Protein AF-A0A3C1JQ28-F1 (afdb_monomer_lite)

Radius of gyration: 25.12 Å; chains: 1; bounding box: 62×66×40 Å

Secondary structure (DSSP, 8-state):
----PPTT--HHHHHHSPPPHHHHHHHHHHHHHHHHHHHHHHHH-HHHHHHHHSPPPPPTTPPP-----S------------PPP--

Structure (mmCIF, N/CA/C/O backbone):
data_AF-A0A3C1JQ28-F1
#
_entry.id   AF-A0A3C1JQ28-F1
#
loop_
_atom_site.group_PDB
_atom_site.id
_atom_site.type_symbol
_atom_site.label_atom_id
_atom_site.label_alt_id
_atom_site.label_comp_id
_atom_site.label_asym_i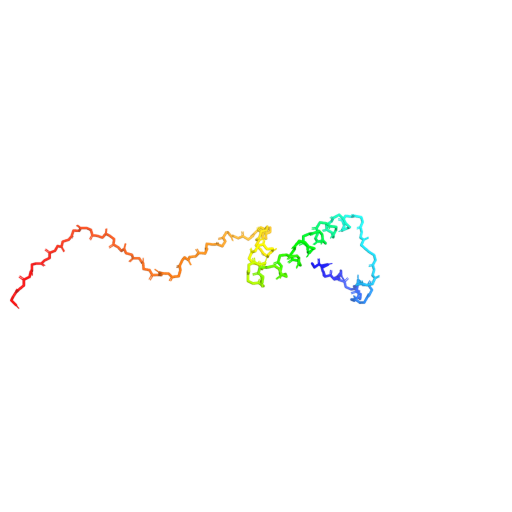d
_atom_site.label_entity_id
_atom_site.label_seq_id
_atom_site.pdbx_PDB_ins_code
_atom_site.Cartn_x
_atom_site.Cartn_y
_atom_site.Cartn_z
_atom_site.occupancy
_atom_site.B_iso_or_equiv
_atom_site.auth_seq_id
_atom_site.auth_comp_id
_atom_site.auth_asym_id
_atom_site.auth_atom_id
_atom_site.pdbx_PDB_model_num
ATOM 1 N N . GLY A 1 1 ? 0.676 2.312 -5.311 1.00 85.56 1 GLY A N 1
ATOM 2 C CA . GLY A 1 1 ? 0.527 1.806 -6.692 1.00 85.56 1 GLY A CA 1
ATOM 3 C C . GLY A 1 1 ? 1.904 1.539 -7.262 1.00 85.56 1 GLY A C 1
ATOM 4 O O . GLY A 1 1 ? 2.837 2.172 -6.795 1.00 85.56 1 GLY A O 1
ATOM 5 N N . ILE A 1 2 ? 2.029 0.626 -8.227 1.00 89.75 2 ILE A N 1
ATOM 6 C CA . ILE A 1 2 ? 3.324 0.161 -8.771 1.00 89.75 2 ILE A CA 1
ATOM 7 C C . ILE A 1 2 ? 3.672 0.773 -10.141 1.00 89.75 2 ILE A C 1
ATOM 9 O O . ILE A 1 2 ? 4.557 0.294 -10.834 1.00 89.75 2 ILE A O 1
ATOM 13 N N . GLY A 1 3 ? 2.955 1.822 -10.557 1.00 89.56 3 GL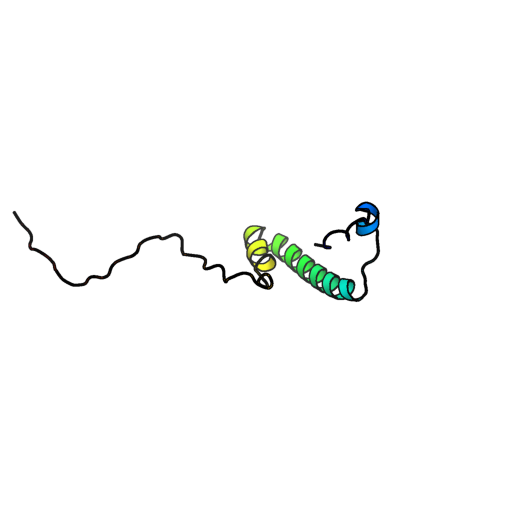Y A N 1
ATOM 14 C CA . GLY A 1 3 ? 3.125 2.441 -11.873 1.00 89.56 3 GLY A CA 1
ATOM 15 C C . GLY A 1 3 ? 2.394 1.702 -12.998 1.00 89.56 3 GLY A C 1
ATOM 16 O O . GLY A 1 3 ? 1.461 0.933 -12.759 1.00 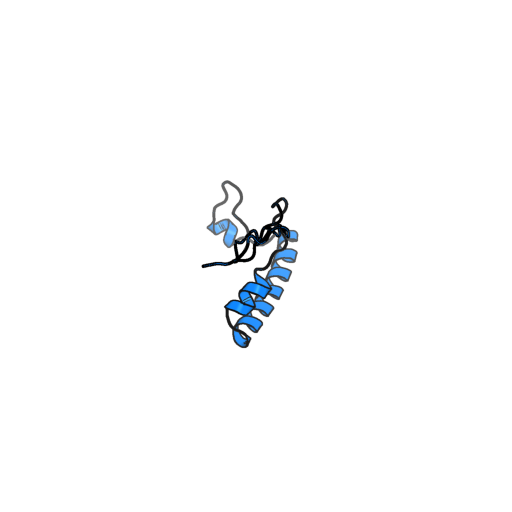89.56 3 GLY A O 1
ATOM 17 N N . ARG A 1 4 ? 2.786 2.002 -14.239 1.00 91.38 4 ARG A N 1
ATOM 18 C CA . ARG A 1 4 ? 2.270 1.384 -15.467 1.00 91.38 4 ARG A CA 1
ATOM 19 C C . ARG A 1 4 ? 3.430 0.674 -16.177 1.00 91.38 4 ARG A C 1
ATOM 21 O O . ARG A 1 4 ? 4.530 1.226 -16.150 1.00 91.38 4 ARG A O 1
ATOM 28 N N . PRO A 1 5 ? 3.185 -0.467 -16.849 1.00 93.50 5 PRO A N 1
ATOM 29 C CA . PRO A 1 5 ? 4.202 -1.103 -17.672 1.00 93.50 5 PRO A CA 1
ATOM 30 C C . PRO A 1 5 ? 4.811 -0.124 -18.689 1.00 93.50 5 PRO A C 1
ATOM 32 O O . PRO A 1 5 ? 4.071 0.681 -19.274 1.00 93.50 5 PRO A O 1
ATOM 35 N N . PRO A 1 6 ? 6.131 -0.189 -18.929 1.00 91.62 6 PRO A N 1
ATOM 36 C CA . PRO A 1 6 ? 6.765 0.482 -20.056 1.00 91.62 6 PRO A CA 1
ATOM 37 C C . PRO A 1 6 ? 6.084 0.124 -21.381 1.00 91.62 6 PRO A C 1
ATOM 39 O O . PRO A 1 6 ? 5.556 -0.975 -21.550 1.00 91.62 6 PRO A O 1
ATOM 42 N N . SER A 1 7 ? 6.106 1.047 -22.343 1.00 93.62 7 SER A N 1
ATOM 43 C CA . SER A 1 7 ? 5.505 0.828 -23.662 1.00 93.62 7 SER A CA 1
ATOM 44 C C . SER A 1 7 ? 6.012 -0.468 -24.302 1.00 93.62 7 SER A C 1
ATOM 46 O O . SER A 1 7 ? 7.213 -0.632 -24.496 1.00 93.62 7 SER A O 1
ATOM 48 N N . GLY A 1 8 ? 5.090 -1.365 -24.656 1.00 92.06 8 GLY A N 1
ATOM 49 C CA . GLY A 1 8 ? 5.406 -2.648 -25.291 1.00 92.06 8 GLY A CA 1
ATOM 50 C C . GLY A 1 8 ? 5.762 -3.787 -24.330 1.00 92.06 8 GLY A C 1
ATOM 51 O O . GLY A 1 8 ? 5.948 -4.903 -24.803 1.00 92.06 8 GLY A O 1
ATOM 52 N N . MET A 1 9 ? 5.822 -3.542 -23.017 1.00 93.00 9 MET A N 1
ATOM 53 C CA . MET A 1 9 ? 5.950 -4.599 -22.010 1.00 93.00 9 MET A CA 1
ATOM 54 C C . MET A 1 9 ? 4.578 -5.199 -21.689 1.00 93.00 9 MET A C 1
ATOM 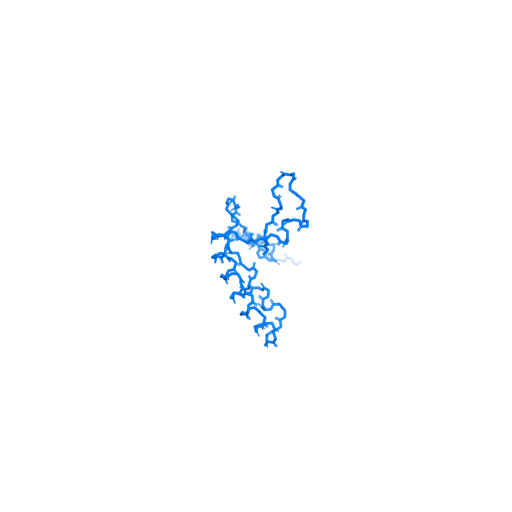56 O O . MET A 1 9 ? 3.595 -4.468 -21.526 1.00 93.00 9 MET A O 1
ATOM 60 N N . ASP A 1 10 ? 4.518 -6.524 -21.578 1.00 96.38 10 ASP A N 1
ATOM 61 C CA . ASP A 1 10 ? 3.310 -7.216 -21.147 1.00 96.38 10 ASP A CA 1
ATOM 62 C C . ASP A 1 10 ? 2.988 -6.917 -19.670 1.00 96.38 10 ASP A C 1
ATOM 64 O O . ASP A 1 10 ? 3.868 -6.767 -18.819 1.00 96.38 10 ASP A O 1
ATOM 68 N N . ALA A 1 11 ? 1.697 -6.810 -19.353 1.00 94.56 11 ALA A N 1
ATOM 69 C CA . ALA A 1 11 ? 1.260 -6.452 -18.008 1.00 94.56 11 ALA A CA 1
ATOM 70 C C . ALA A 1 11 ? 1.521 -7.567 -16.983 1.00 94.56 11 ALA A C 1
ATOM 72 O O . ALA A 1 11 ? 1.790 -7.261 -15.821 1.00 94.56 11 ALA A O 1
ATOM 73 N N . ILE A 1 12 ? 1.450 -8.838 -17.391 1.00 96.31 12 ILE A N 1
ATOM 74 C CA . ILE A 1 12 ? 1.737 -9.981 -16.519 1.00 96.31 12 ILE A CA 1
ATOM 75 C C . ILE A 1 12 ? 3.223 -9.965 -16.168 1.00 96.31 12 ILE A C 1
ATOM 77 O O . ILE A 1 12 ? 3.568 -10.044 -14.991 1.00 96.31 12 ILE A O 1
ATOM 81 N N . GLU A 1 13 ? 4.091 -9.783 -17.165 1.00 95.50 13 GLU A N 1
ATOM 82 C CA . GLU A 1 13 ? 5.538 -9.678 -16.948 1.00 95.50 13 GLU A CA 1
ATOM 83 C C . GLU A 1 13 ? 5.898 -8.514 -16.019 1.00 95.50 13 GLU A C 1
ATOM 85 O O . GLU A 1 13 ? 6.696 -8.686 -15.100 1.00 95.50 13 GLU A O 1
ATOM 90 N N . PHE A 1 14 ? 5.266 -7.349 -16.197 1.00 94.62 14 PHE A N 1
ATOM 91 C CA . PHE A 1 14 ? 5.504 -6.188 -15.337 1.00 94.62 14 PHE A CA 1
ATOM 92 C C . PHE A 1 14 ? 5.093 -6.431 -13.878 1.00 94.62 14 PHE A C 1
ATOM 94 O O . PHE A 1 14 ? 5.817 -6.048 -12.963 1.00 94.62 14 PHE A O 1
ATOM 101 N N . VAL A 1 15 ? 3.939 -7.065 -13.645 1.00 95.50 15 VAL A N 1
ATOM 102 C CA . VAL A 1 15 ? 3.419 -7.306 -12.286 1.00 95.50 15 VAL A CA 1
ATOM 103 C C . VAL A 1 15 ? 4.172 -8.430 -11.570 1.00 95.50 15 VAL A C 1
ATOM 105 O O . VAL A 1 15 ? 4.323 -8.375 -10.352 1.00 95.50 15 VAL A O 1
ATOM 108 N N . LEU A 1 16 ? 4.626 -9.451 -12.302 1.00 96.56 16 LEU A N 1
ATOM 109 C CA . LEU A 1 16 ? 5.381 -10.575 -11.737 1.00 96.56 16 LEU A CA 1
ATOM 110 C C . LEU A 1 16 ? 6.893 -10.309 -11.662 1.00 96.56 16 LEU A C 1
ATOM 112 O O . LEU A 1 16 ? 7.621 -11.079 -11.034 1.00 96.56 16 LEU A O 1
ATOM 116 N N . GLY A 1 17 ? 7.365 -9.241 -12.304 1.00 93.50 17 GLY A N 1
ATOM 117 C CA . GLY A 1 17 ? 8.748 -8.793 -12.253 1.00 93.50 17 GLY A CA 1
ATOM 118 C C . GLY A 1 17 ? 9.163 -8.292 -10.868 1.00 93.50 17 GLY A C 1
ATOM 119 O O . GLY A 1 17 ? 8.346 -7.960 -10.011 1.00 93.50 17 GLY A O 1
ATOM 120 N N . SER A 1 18 ? 10.473 -8.236 -10.636 1.00 94.62 18 SER A N 1
ATOM 121 C CA . SER A 1 18 ? 11.027 -7.658 -9.408 1.00 94.62 18 SER A CA 1
ATOM 122 C C . SER A 1 18 ? 11.139 -6.138 -9.503 1.00 94.62 18 SER A C 1
ATOM 124 O O . SER A 1 18 ? 11.402 -5.589 -10.572 1.00 94.62 18 SER A O 1
ATOM 126 N N . PHE A 1 19 ? 11.006 -5.465 -8.361 1.00 92.38 19 PHE A N 1
ATOM 127 C CA . PHE A 1 19 ? 11.284 -4.035 -8.252 1.00 92.38 19 PHE A CA 1
ATOM 128 C C . PHE A 1 19 ? 12.770 -3.731 -8.461 1.00 92.38 19 PHE A C 1
ATOM 130 O O . PHE A 1 19 ? 13.643 -4.506 -8.058 1.00 92.38 19 PHE A O 1
ATOM 137 N N . THR A 1 20 ? 13.056 -2.571 -9.048 1.00 91.12 20 THR A N 1
ATOM 138 C CA . THR A 1 20 ? 14.416 -2.028 -9.085 1.00 91.12 20 THR A CA 1
ATOM 139 C C . THR A 1 20 ? 14.847 -1.558 -7.684 1.00 91.12 20 THR A C 1
ATOM 141 O O . THR A 1 20 ? 13.990 -1.326 -6.829 1.00 91.12 20 THR A O 1
ATOM 144 N N . PRO A 1 21 ? 16.153 -1.383 -7.405 1.00 91.25 21 PRO A N 1
ATOM 145 C CA . PRO A 1 21 ? 16.612 -0.848 -6.117 1.00 91.25 21 PRO A CA 1
ATOM 146 C C . PRO A 1 21 ? 16.004 0.518 -5.754 1.00 91.25 21 PRO A C 1
ATOM 148 O O . PRO A 1 21 ? 15.670 0.756 -4.590 1.00 91.25 21 PRO A O 1
ATOM 151 N N . ASP A 1 22 ? 15.807 1.384 -6.749 1.00 88.31 22 ASP A N 1
ATOM 152 C CA . ASP A 1 22 ? 15.183 2.696 -6.561 1.00 88.31 22 ASP A CA 1
ATOM 153 C C . ASP A 1 22 ? 13.697 2.551 -6.195 1.00 88.31 22 ASP A C 1
ATOM 155 O O . ASP A 1 22 ? 13.218 3.184 -5.249 1.00 88.31 22 ASP A O 1
ATOM 159 N N . ASP A 1 23 ? 12.978 1.648 -6.873 1.00 91.81 23 ASP A N 1
ATOM 160 C CA . ASP A 1 23 ? 11.577 1.351 -6.560 1.00 91.81 23 ASP A CA 1
ATOM 161 C C . ASP A 1 23 ? 11.418 0.710 -5.180 1.00 91.81 23 ASP A C 1
ATOM 163 O O . ASP A 1 23 ? 10.471 1.031 -4.467 1.00 91.81 23 ASP A O 1
ATOM 167 N N . LEU A 1 24 ? 12.339 -0.166 -4.762 1.00 92.69 24 LEU A N 1
ATOM 168 C CA . LEU A 1 24 ? 12.272 -0.841 -3.461 1.00 92.69 24 LEU A CA 1
ATOM 169 C C . LEU A 1 24 ? 12.225 0.152 -2.296 1.00 92.69 24 LEU A C 1
ATOM 171 O O . LEU A 1 24 ? 11.461 -0.049 -1.351 1.00 92.69 24 LEU A O 1
ATOM 175 N N . SER A 1 25 ? 12.986 1.244 -2.378 1.00 89.94 25 SER A N 1
ATOM 176 C CA . SER A 1 25 ? 12.977 2.288 -1.346 1.00 89.94 25 SER A CA 1
ATOM 177 C C . SER A 1 25 ? 11.615 2.992 -1.266 1.00 89.94 25 SER A C 1
ATOM 179 O O . SER A 1 25 ? 11.083 3.211 -0.176 1.00 89.94 25 SER A O 1
ATOM 181 N N . LEU A 1 26 ? 11.006 3.290 -2.420 1.00 90.94 26 LEU A N 1
ATOM 182 C CA . LEU A 1 26 ? 9.666 3.883 -2.501 1.00 90.94 26 LEU A CA 1
ATOM 183 C C . LEU A 1 26 ? 8.577 2.912 -2.026 1.00 90.94 26 LEU A C 1
ATOM 185 O O . LEU A 1 26 ? 7.655 3.312 -1.312 1.00 90.94 26 LEU A O 1
ATOM 189 N N . VAL A 1 27 ? 8.686 1.638 -2.407 1.00 93.62 27 VAL A N 1
ATOM 190 C CA . VAL A 1 27 ? 7.752 0.576 -2.022 1.00 93.62 27 VAL A CA 1
ATOM 191 C C . VAL A 1 27 ? 7.807 0.341 -0.520 1.00 93.62 27 VAL A C 1
ATOM 193 O O . VAL A 1 27 ? 6.747 0.271 0.090 1.00 93.62 27 VAL A O 1
ATOM 196 N N . SER A 1 28 ? 8.994 0.303 0.092 1.00 93.50 28 SER A N 1
ATOM 197 C CA . SER A 1 28 ? 9.132 0.146 1.546 1.00 93.50 28 SER A CA 1
ATOM 198 C C . SER A 1 28 ? 8.363 1.234 2.296 1.00 93.50 28 SER A C 1
ATOM 200 O O . SER A 1 28 ? 7.475 0.927 3.085 1.00 93.50 28 SER A O 1
ATOM 202 N N . GLY A 1 29 ? 8.601 2.510 1.970 1.00 92.19 29 GLY A N 1
ATOM 203 C CA . GLY A 1 29 ? 7.879 3.612 2.614 1.00 92.19 29 GLY A CA 1
ATOM 204 C C . GLY A 1 29 ? 6.379 3.647 2.285 1.00 92.19 29 GLY A C 1
ATOM 205 O O . GLY A 1 29 ? 5.577 4.171 3.059 1.00 92.19 29 GLY A O 1
ATOM 206 N N . ALA A 1 30 ? 5.959 3.107 1.138 1.00 92.94 30 ALA A N 1
ATOM 207 C CA . ALA A 1 30 ? 4.542 2.942 0.821 1.00 92.94 30 ALA A CA 1
ATOM 208 C C . ALA A 1 30 ? 3.892 1.814 1.640 1.00 92.94 30 ALA A C 1
ATOM 210 O O . ALA A 1 30 ? 2.746 1.968 2.060 1.00 92.94 30 ALA A O 1
ATOM 211 N N . VAL A 1 31 ? 4.609 0.711 1.875 1.00 95.62 31 VAL A N 1
ATOM 212 C CA . VAL A 1 31 ? 4.159 -0.415 2.705 1.00 95.62 31 VAL A CA 1
ATOM 213 C C . VAL A 1 31 ? 4.020 0.012 4.162 1.00 95.62 31 VAL A C 1
ATOM 215 O O . VAL A 1 31 ? 2.981 -0.265 4.756 1.00 95.62 31 VAL A O 1
ATOM 218 N N . ASP A 1 32 ? 4.987 0.754 4.705 1.00 95.69 32 ASP A N 1
ATOM 219 C CA . ASP A 1 32 ? 4.919 1.262 6.081 1.00 95.69 32 ASP A CA 1
ATOM 220 C C . ASP A 1 32 ? 3.680 2.148 6.283 1.00 95.69 32 ASP A C 1
ATOM 222 O O . ASP A 1 32 ? 2.853 1.896 7.161 1.00 95.69 32 ASP A O 1
ATOM 226 N N . ARG A 1 33 ? 3.455 3.114 5.381 1.00 94.56 33 ARG A N 1
ATOM 227 C CA . ARG A 1 33 ? 2.247 3.957 5.416 1.00 94.56 33 ARG A CA 1
ATOM 228 C C . ARG A 1 33 ? 0.958 3.156 5.249 1.00 94.56 33 ARG A C 1
ATOM 230 O O . ARG A 1 33 ? -0.058 3.499 5.846 1.00 94.56 33 ARG A O 1
ATOM 237 N N . ALA A 1 34 ? 0.973 2.099 4.438 1.00 95.75 34 ALA A N 1
ATOM 238 C CA . ALA A 1 34 ? -0.186 1.230 4.276 1.00 95.75 34 ALA A CA 1
ATOM 239 C C . ALA A 1 34 ? -0.489 0.432 5.556 1.00 95.75 34 ALA A C 1
ATOM 241 O O . ALA A 1 34 ? -1.662 0.237 5.878 1.00 95.75 34 ALA A O 1
ATOM 242 N N . ALA A 1 35 ? 0.535 0.006 6.301 1.00 97.56 35 ALA A N 1
ATOM 243 C CA . ALA A 1 35 ? 0.369 -0.666 7.588 1.00 97.56 35 ALA A CA 1
ATOM 244 C C . ALA A 1 35 ? -0.242 0.273 8.646 1.00 97.56 35 ALA A C 1
ATOM 246 O O . ALA A 1 35 ? -1.183 -0.113 9.350 1.00 97.56 35 ALA A O 1
ATOM 247 N N . ASP A 1 36 ? 0.216 1.526 8.694 1.00 96.69 36 ASP A N 1
ATOM 248 C CA . ASP A 1 36 ? -0.377 2.564 9.545 1.00 96.69 36 ASP A CA 1
ATOM 249 C C . ASP A 1 36 ? -1.833 2.841 9.149 1.00 96.69 36 ASP A C 1
ATOM 251 O O . ASP A 1 36 ? -2.729 2.833 9.994 1.00 96.69 36 ASP A O 1
ATOM 255 N N . ALA A 1 37 ? -2.105 2.992 7.849 1.00 96.44 37 ALA A N 1
ATOM 256 C CA . ALA A 1 37 ? -3.456 3.194 7.334 1.00 96.44 37 ALA A CA 1
ATOM 257 C C . ALA A 1 37 ? -4.395 2.031 7.681 1.00 96.44 37 ALA A C 1
ATOM 259 O O . ALA A 1 37 ? -5.543 2.263 8.059 1.00 96.44 37 ALA A O 1
ATOM 260 N N . ALA A 1 38 ? -3.923 0.785 7.594 1.00 97.94 38 ALA A N 1
ATOM 261 C CA . ALA A 1 38 ? -4.702 -0.385 7.984 1.00 97.94 38 ALA A CA 1
ATOM 262 C C . ALA A 1 38 ? -5.031 -0.372 9.486 1.00 97.94 38 ALA A C 1
ATOM 264 O O . ALA A 1 38 ? -6.166 -0.660 9.873 1.00 97.94 38 ALA A O 1
ATOM 265 N N . THR A 1 39 ? -4.072 0.023 10.327 1.00 98.19 39 THR A N 1
ATOM 266 C CA . THR A 1 39 ? -4.270 0.159 11.777 1.00 98.19 39 THR A CA 1
ATOM 267 C C . THR A 1 39 ? -5.293 1.246 12.103 1.00 98.19 39 THR A C 1
ATOM 269 O O . THR A 1 39 ? -6.230 1.009 12.871 1.00 98.19 39 THR A O 1
ATOM 272 N N . ASP A 1 40 ? -5.157 2.416 11.483 1.00 97.69 40 ASP A N 1
ATOM 273 C CA . ASP A 1 40 ? -6.086 3.533 11.637 1.00 97.69 40 ASP A CA 1
ATOM 274 C C . ASP A 1 40 ? -7.485 3.169 11.148 1.00 97.69 40 ASP A C 1
ATOM 276 O O . ASP A 1 40 ? -8.476 3.531 11.773 1.00 97.69 40 ASP A O 1
ATOM 280 N N . TRP A 1 41 ? -7.587 2.425 10.048 1.00 97.50 41 TRP A N 1
ATOM 281 C CA . TRP A 1 41 ? -8.873 2.015 9.492 1.00 97.50 41 TRP A CA 1
ATOM 282 C C . TRP A 1 41 ? -9.669 1.144 10.456 1.00 97.50 41 TRP A C 1
ATOM 284 O O . TRP A 1 41 ? -10.859 1.388 10.660 1.00 97.50 41 TRP A O 1
ATOM 294 N N . VAL A 1 42 ? -9.004 0.177 11.092 1.00 98.19 42 VAL A N 1
ATOM 295 C CA . VAL A 1 42 ? -9.626 -0.695 12.095 1.00 98.19 42 VAL A CA 1
ATOM 296 C C . VAL A 1 42 ? -10.072 0.098 13.332 1.00 98.19 42 VAL A C 1
ATOM 298 O O . VAL A 1 42 ? -11.081 -0.249 13.941 1.00 98.19 42 VAL A O 1
ATOM 301 N N . ARG A 1 43 ? -9.351 1.165 13.705 1.00 98.19 43 ARG A N 1
ATOM 302 C CA . ARG A 1 43 ? -9.614 1.954 14.924 1.00 98.19 43 ARG A CA 1
ATOM 303 C C . ARG A 1 43 ? -10.613 3.095 14.732 1.00 98.19 43 ARG A C 1
ATOM 305 O O . ARG A 1 43 ? -11.431 3.343 15.611 1.00 98.19 43 ARG A O 1
ATOM 312 N N . GLU A 1 44 ? -10.523 3.808 13.615 1.00 97.19 44 GLU A N 1
ATOM 313 C CA . GLU A 1 44 ? -11.177 5.107 13.387 1.00 97.19 44 GLU A CA 1
ATOM 314 C C . GLU A 1 44 ? -12.174 5.079 12.213 1.00 97.19 44 GLU A C 1
ATOM 316 O O . GLU A 1 44 ? -12.991 5.991 12.056 1.00 97.19 44 GLU A O 1
ATOM 321 N N . GLY A 1 45 ? -12.149 4.021 11.397 1.00 95.31 45 GLY A N 1
ATOM 322 C CA . GLY A 1 45 ? -13.030 3.849 10.247 1.00 95.31 45 GLY A CA 1
ATOM 323 C C . GLY A 1 45 ? -12.589 4.604 8.986 1.00 95.31 45 GLY A C 1
ATOM 324 O O . GLY A 1 45 ? -11.738 5.492 8.987 1.00 95.31 45 GLY A O 1
ATOM 325 N N . VAL A 1 46 ? -13.210 4.241 7.858 1.00 93.94 46 VAL A N 1
ATOM 326 C CA . VAL A 1 46 ? -12.719 4.553 6.499 1.00 93.94 46 VAL A CA 1
ATOM 327 C C . VAL A 1 46 ? -12.550 6.045 6.198 1.00 93.94 46 VAL A C 1
ATOM 329 O O . VAL A 1 46 ? -11.567 6.439 5.576 1.00 93.94 46 VAL A O 1
ATOM 332 N N . ARG A 1 47 ? -13.474 6.897 6.655 1.00 92.75 47 ARG A N 1
ATOM 333 C CA . ARG A 1 47 ? -13.467 8.331 6.325 1.00 92.75 47 ARG A CA 1
ATOM 334 C C . ARG A 1 47 ? -12.256 9.051 6.917 1.00 92.75 47 ARG A C 1
ATOM 336 O O . ARG A 1 47 ? -11.657 9.885 6.244 1.00 92.75 47 ARG A O 1
ATOM 343 N N . VAL A 1 48 ? -11.915 8.749 8.171 1.00 93.25 48 VAL A N 1
ATOM 344 C CA . VAL A 1 48 ? -10.792 9.400 8.861 1.00 93.25 48 VAL A CA 1
ATOM 345 C C . VAL A 1 48 ? -9.472 8.931 8.258 1.00 93.25 48 VAL A C 1
ATOM 347 O O . VAL A 1 48 ? -8.646 9.762 7.882 1.00 93.25 48 VAL A O 1
ATOM 350 N N . THR A 1 49 ? -9.327 7.621 8.054 1.00 95.81 49 THR A N 1
ATOM 351 C CA . THR A 1 49 ? -8.144 7.028 7.422 1.00 95.81 49 THR A CA 1
ATOM 352 C C . THR A 1 49 ? -7.902 7.580 6.022 1.00 95.81 49 THR A C 1
ATOM 354 O O . THR A 1 49 ? -6.786 7.991 5.720 1.00 95.81 49 THR A O 1
ATOM 357 N N . MET A 1 50 ? -8.932 7.652 5.171 1.00 92.69 50 MET A N 1
ATOM 358 C CA . MET A 1 50 ? -8.784 8.195 3.817 1.00 92.69 50 MET A CA 1
ATOM 359 C C . MET A 1 50 ? -8.284 9.638 3.834 1.00 92.69 50 MET A C 1
ATOM 361 O O . MET A 1 50 ? -7.354 9.962 3.103 1.00 92.69 50 MET A O 1
ATOM 365 N N . ASN A 1 51 ? -8.861 10.500 4.674 1.00 92.31 51 ASN A N 1
ATOM 366 C CA . ASN A 1 51 ? -8.432 11.897 4.756 1.00 92.31 51 ASN A CA 1
ATOM 367 C C . ASN A 1 51 ? -6.981 12.032 5.243 1.00 92.31 51 ASN A C 1
ATOM 369 O O . 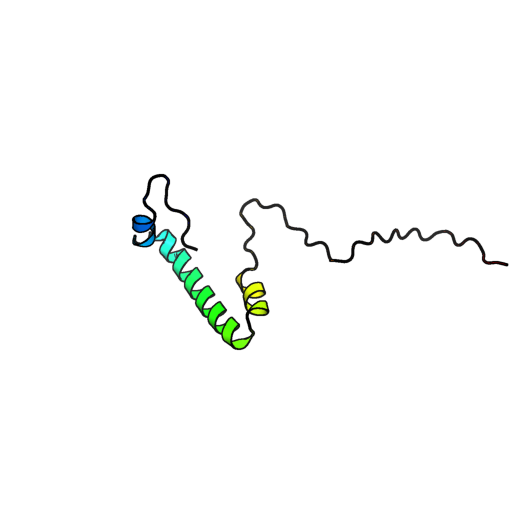ASN A 1 51 ? -6.271 12.923 4.786 1.00 92.31 51 ASN A O 1
ATOM 373 N N . ARG A 1 52 ? -6.541 11.148 6.149 1.00 91.69 52 ARG A N 1
ATOM 374 C CA . ARG A 1 52 ? -5.175 11.142 6.690 1.00 91.69 52 ARG A CA 1
ATOM 375 C C . ARG A 1 52 ? -4.146 10.629 5.678 1.00 91.69 52 ARG A C 1
ATOM 377 O O . ARG A 1 52 ? -3.078 11.215 5.566 1.00 91.69 52 ARG A O 1
ATOM 384 N N . HIS A 1 53 ? -4.465 9.564 4.942 1.00 91.69 53 HIS A N 1
ATOM 385 C CA . HIS A 1 53 ? -3.484 8.830 4.129 1.00 91.69 53 HIS A CA 1
ATOM 386 C C . HIS A 1 53 ? -3.551 9.125 2.623 1.00 91.69 53 HIS A C 1
ATOM 388 O O . HIS A 1 53 ? -2.557 8.929 1.926 1.00 91.69 53 HIS A O 1
ATOM 394 N N . ASN A 1 54 ? -4.678 9.637 2.112 1.00 87.94 54 ASN A N 1
ATOM 395 C CA . ASN A 1 54 ? -4.831 10.005 0.695 1.00 87.94 54 ASN A CA 1
ATOM 396 C C . ASN A 1 54 ? -4.557 11.502 0.418 1.00 87.94 54 ASN A C 1
ATOM 398 O O . ASN A 1 54 ? -4.591 11.919 -0.741 1.00 87.94 54 ASN A O 1
ATOM 402 N N . GLY A 1 55 ? -4.318 12.317 1.455 1.00 76.31 55 GLY A N 1
ATOM 403 C CA . GLY A 1 55 ? -4.002 13.749 1.351 1.00 76.31 55 GLY A CA 1
ATOM 404 C C . GLY A 1 55 ? -2.577 14.016 0.840 1.00 76.31 55 GLY A C 1
ATOM 405 O O . GLY A 1 55 ? -1.637 13.318 1.201 1.00 76.31 55 GLY A O 1
ATOM 406 N N . SER A 1 56 ? -2.438 15.011 -0.039 1.00 55.28 56 SER A N 1
ATOM 407 C CA . SER A 1 56 ? -1.394 15.127 -1.067 1.00 55.28 56 SER A CA 1
ATOM 408 C C . SER A 1 56 ? 0.028 15.486 -0.599 1.00 55.28 56 SER A C 1
ATOM 410 O O . SER A 1 56 ? 0.246 16.538 -0.004 1.00 55.28 56 SER A O 1
ATOM 412 N N . GLU A 1 57 ? 1.025 14.743 -1.092 1.00 50.59 57 GLU A N 1
ATOM 413 C CA . GLU A 1 57 ? 2.118 15.418 -1.805 1.00 50.59 57 GLU A CA 1
ATOM 414 C C . GLU A 1 57 ? 1.501 15.984 -3.099 1.00 50.59 57 GLU A C 1
ATOM 416 O O . GLU A 1 57 ? 0.815 15.234 -3.807 1.00 50.59 57 GLU A O 1
ATOM 421 N N . PRO A 1 58 ? 1.625 17.292 -3.394 1.00 48.47 58 PRO A N 1
ATOM 422 C CA . PRO A 1 58 ? 1.014 17.855 -4.587 1.00 48.47 58 PRO A CA 1
ATOM 423 C C . PRO A 1 58 ? 1.552 17.143 -5.837 1.00 48.47 58 PRO A C 1
ATOM 425 O O . PRO A 1 58 ? 2.751 16.856 -5.905 1.00 48.47 58 PRO A O 1
ATOM 428 N N . PRO A 1 59 ? 0.715 16.893 -6.862 1.00 51.31 59 PRO A N 1
ATOM 429 C CA . PRO A 1 59 ? 1.222 16.444 -8.150 1.00 51.31 59 PRO A CA 1
ATOM 430 C C . PRO A 1 59 ? 2.272 17.446 -8.638 1.00 51.31 59 PRO A C 1
ATOM 432 O O . PRO A 1 59 ? 2.030 18.656 -8.611 1.00 51.31 59 PRO A O 1
ATOM 435 N N . ARG A 1 60 ? 3.437 16.963 -9.084 1.00 52.44 60 ARG A N 1
ATOM 436 C CA . ARG A 1 60 ? 4.506 17.825 -9.605 1.00 52.44 60 ARG A CA 1
ATOM 437 C C . ARG A 1 60 ? 3.948 18.642 -10.785 1.00 52.44 60 ARG A C 1
ATOM 439 O O . ARG A 1 60 ? 3.724 18.093 -11.858 1.00 52.44 60 ARG A O 1
ATOM 446 N N . GLY A 1 61 ? 3.679 19.932 -10.560 1.00 48.84 61 GLY A N 1
ATOM 447 C CA . GLY A 1 61 ? 3.120 20.860 -11.553 1.00 48.84 61 GLY A CA 1
ATOM 448 C C . GLY A 1 61 ? 1.603 21.106 -11.508 1.00 48.84 61 GLY A C 1
ATOM 449 O O . GLY A 1 61 ? 1.098 21.802 -12.386 1.00 48.84 61 GLY A O 1
ATOM 450 N N . ALA A 1 62 ? 0.858 20.590 -10.525 1.00 47.84 62 ALA A N 1
ATOM 451 C CA . ALA A 1 62 ? -0.551 20.966 -10.379 1.00 47.84 62 ALA A CA 1
ATOM 452 C C . ALA A 1 62 ? -0.683 22.385 -9.785 1.00 47.84 62 ALA A C 1
ATOM 454 O O . ALA A 1 62 ? -0.030 22.676 -8.777 1.00 47.84 62 ALA A O 1
ATOM 455 N N . PRO A 1 63 ? -1.523 23.272 -10.356 1.00 46.31 63 PRO A N 1
ATOM 456 C CA . PRO A 1 63 ? -1.853 24.530 -9.698 1.00 46.31 63 PRO A CA 1
ATOM 457 C C . PRO A 1 63 ? -2.538 24.236 -8.353 1.00 46.31 63 PRO A C 1
ATOM 459 O O . PRO A 1 63 ? -3.252 23.234 -8.240 1.00 46.31 63 PRO A O 1
ATOM 462 N N . PRO A 1 64 ? -2.326 25.077 -7.324 1.00 49.28 64 PRO A N 1
ATOM 463 C CA . PRO A 1 64 ? -2.892 24.842 -6.004 1.00 49.28 64 PRO A CA 1
ATOM 464 C C . PRO A 1 64 ? -4.415 24.757 -6.112 1.00 49.28 64 PRO A C 1
ATOM 4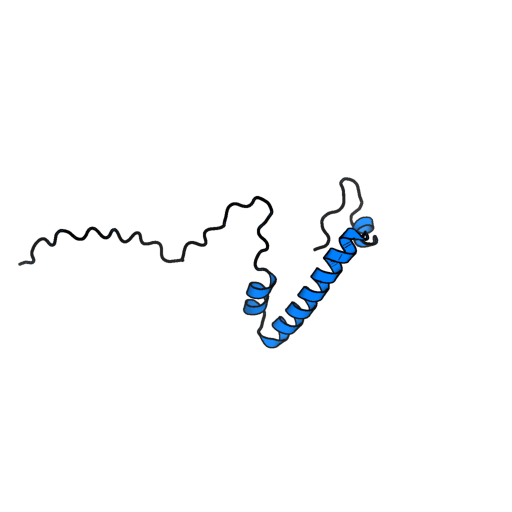66 O O . PRO A 1 64 ? -5.073 25.709 -6.532 1.00 49.28 64 PRO A O 1
ATOM 469 N N . VAL A 1 65 ? -4.977 23.604 -5.743 1.00 55.00 65 VAL A N 1
ATOM 470 C CA . VAL A 1 65 ? -6.426 23.432 -5.632 1.00 55.00 65 VAL A CA 1
ATOM 471 C C . VAL A 1 65 ? -6.925 24.323 -4.499 1.00 55.00 65 VAL A C 1
ATOM 473 O O . VAL A 1 65 ? -6.801 23.998 -3.321 1.00 55.00 65 VAL A O 1
ATOM 476 N N . THR A 1 66 ? -7.467 25.490 -4.847 1.00 52.56 66 THR A N 1
ATOM 477 C CA . THR A 1 66 ? -8.237 26.304 -3.908 1.00 52.56 66 THR A CA 1
ATOM 478 C C . THR A 1 66 ? -9.538 25.563 -3.631 1.00 52.56 66 THR A C 1
ATOM 480 O O . THR A 1 66 ? -10.454 25.573 -4.451 1.00 52.56 66 THR A O 1
ATOM 483 N N . VAL A 1 67 ? -9.620 24.886 -2.488 1.00 46.53 67 VAL A N 1
ATOM 484 C CA . VAL A 1 67 ? -10.899 24.367 -2.001 1.00 46.53 67 VAL A CA 1
ATOM 485 C C . VAL A 1 67 ? -11.705 25.578 -1.537 1.00 46.53 67 VAL A C 1
ATOM 487 O O . VAL A 1 67 ? -11.481 26.108 -0.452 1.00 46.53 67 VAL A O 1
ATOM 490 N N . ALA A 1 68 ? -12.579 26.081 -2.409 1.00 41.53 68 ALA A N 1
ATOM 491 C CA . ALA A 1 68 ? -13.561 27.089 -2.043 1.00 41.53 68 ALA A CA 1
ATOM 492 C C . ALA A 1 68 ? -14.567 26.460 -1.066 1.00 41.53 68 ALA A C 1
ATOM 494 O O . ALA A 1 68 ? -15.149 25.415 -1.359 1.00 41.53 68 ALA A O 1
ATOM 495 N N . ASP A 1 69 ? -14.740 27.092 0.095 1.00 36.97 69 ASP A N 1
ATOM 496 C CA . ASP A 1 69 ? -15.767 26.749 1.080 1.00 36.97 69 ASP A CA 1
ATOM 497 C C . ASP A 1 69 ? -17.158 26.732 0.411 1.00 36.97 69 ASP A C 1
ATOM 499 O O . ASP A 1 69 ? -17.461 27.557 -0.459 1.00 36.97 69 ASP A O 1
ATOM 503 N N . ALA A 1 70 ? -18.000 25.776 0.803 1.00 42.19 70 ALA A N 1
ATOM 504 C CA . ALA A 1 70 ? -19.319 25.476 0.249 1.00 42.19 70 ALA A CA 1
ATOM 505 C C . ALA A 1 70 ? -20.380 26.522 0.654 1.00 42.19 70 ALA A C 1
ATOM 507 O O . ALA A 1 70 ? -21.467 26.191 1.125 1.00 42.19 70 ALA A O 1
ATOM 508 N N . GLY A 1 71 ? -20.069 27.803 0.465 1.00 41.62 71 GLY A N 1
ATOM 509 C CA . GLY A 1 71 ? -20.862 28.924 0.955 1.00 41.62 71 GLY A CA 1
ATOM 510 C C . GLY A 1 71 ? -20.874 30.126 0.022 1.00 41.62 71 GLY A C 1
ATOM 511 O O . GLY A 1 71 ? -20.874 31.245 0.518 1.00 41.62 71 GLY A O 1
ATOM 512 N N . GLY A 1 72 ? -20.882 29.909 -1.301 1.00 48.31 72 GLY A N 1
ATOM 513 C CA . GLY A 1 72 ? -20.907 30.934 -2.355 1.00 48.31 72 GLY A CA 1
ATOM 514 C C . GLY A 1 72 ? -21.819 32.141 -2.080 1.00 48.31 72 GLY A C 1
ATOM 515 O O . GLY A 1 72 ? -22.949 32.215 -2.557 1.00 48.31 72 GLY A O 1
ATOM 516 N N . ARG A 1 73 ? -21.290 33.123 -1.347 1.00 35.94 73 ARG A N 1
ATOM 517 C CA . ARG A 1 73 ? -21.836 34.464 -1.161 1.00 35.94 73 ARG A CA 1
ATOM 518 C C . ARG A 1 73 ? -20.677 35.447 -1.127 1.00 35.94 73 ARG A C 1
ATOM 520 O O . ARG A 1 73 ? -19.981 35.592 -0.128 1.00 35.94 73 ARG A O 1
ATOM 527 N N . VAL A 1 74 ? -20.530 36.175 -2.226 1.00 43.94 74 VAL A N 1
ATOM 528 C CA . VAL A 1 74 ? -19.939 37.511 -2.214 1.00 43.94 74 VAL A CA 1
ATOM 529 C C . VAL A 1 74 ? -20.872 38.404 -1.399 1.00 43.94 74 VAL A C 1
ATOM 531 O O . VAL A 1 74 ? -21.887 38.887 -1.894 1.00 43.94 74 VAL A O 1
ATOM 534 N N . VAL A 1 75 ? -20.565 38.577 -0.114 1.00 41.19 75 VAL A N 1
ATOM 535 C CA . VAL A 1 75 ? -21.138 39.666 0.677 1.00 41.19 75 VAL A CA 1
ATOM 536 C C . VAL A 1 75 ? -20.376 40.919 0.266 1.00 41.19 75 VAL A C 1
ATOM 538 O O . VAL A 1 75 ? -19.287 41.191 0.766 1.00 41.19 75 VAL A O 1
ATOM 541 N N . GLY A 1 76 ? -20.931 41.654 -0.696 1.00 39.75 76 GLY A N 1
ATOM 542 C CA . GLY A 1 76 ? -20.550 43.040 -0.922 1.00 39.75 76 GLY A CA 1
ATOM 543 C C . GLY A 1 76 ? -20.835 43.812 0.359 1.00 39.75 76 GLY A C 1
ATOM 544 O O . GLY A 1 76 ? -21.989 44.062 0.696 1.00 39.75 76 GLY A O 1
ATOM 545 N N . VAL A 1 77 ? -19.788 44.139 1.112 1.00 44.56 77 VAL A N 1
ATOM 546 C CA . VAL A 1 77 ? -19.885 45.095 2.213 1.00 44.56 77 VAL A CA 1
ATOM 547 C C . VAL A 1 77 ? -19.804 46.480 1.587 1.00 44.56 77 VAL A C 1
ATOM 549 O O . VAL A 1 77 ? -18.760 47.122 1.630 1.00 44.56 77 VAL A O 1
ATOM 552 N N . ASP A 1 78 ? -20.900 46.924 0.976 1.00 41.56 78 ASP A N 1
ATOM 553 C CA . ASP A 1 78 ? -21.093 48.350 0.746 1.00 41.56 78 ASP A CA 1
ATOM 554 C C . ASP A 1 78 ? -21.846 48.913 1.949 1.00 41.56 78 ASP A C 1
ATOM 556 O O . ASP A 1 78 ? -23.008 48.599 2.217 1.00 41.56 78 ASP A O 1
ATOM 560 N N . ARG A 1 79 ? -21.105 49.645 2.779 1.00 51.31 79 ARG A N 1
ATOM 561 C CA . ARG A 1 79 ? -21.520 50.051 4.122 1.00 51.31 79 ARG A CA 1
ATOM 562 C C . ARG A 1 79 ? -22.269 51.382 4.132 1.00 51.31 79 ARG A C 1
ATOM 564 O O . ARG A 1 79 ? -22.376 51.990 5.194 1.00 51.31 79 ARG A O 1
ATOM 571 N N . GLN A 1 80 ? -22.778 51.856 2.997 1.00 47.66 80 GLN A N 1
ATOM 572 C CA . GLN A 1 80 ? -23.433 53.159 2.925 1.00 47.66 80 GLN A CA 1
ATOM 573 C C . GLN A 1 80 ? -24.634 53.164 1.986 1.00 47.66 80 GLN A C 1
ATOM 575 O O . GLN A 1 80 ? -24.493 53.409 0.800 1.00 47.66 80 GLN A O 1
ATOM 580 N N . THR A 1 81 ? -25.830 52.933 2.529 1.00 49.06 81 THR A N 1
ATOM 581 C CA . THR A 1 81 ? -26.961 53.887 2.569 1.00 49.06 81 THR A CA 1
ATOM 582 C C . THR A 1 81 ? -28.235 53.127 2.926 1.00 49.06 81 THR A C 1
ATOM 584 O O . THR A 1 81 ? -28.709 52.278 2.181 1.00 49.06 81 THR A O 1
ATOM 587 N N . LEU A 1 82 ? -28.795 53.436 4.094 1.00 50.25 82 LEU A N 1
ATOM 588 C CA . LEU A 1 82 ? -30.136 53.023 4.493 1.00 50.25 82 LEU A CA 1
ATOM 589 C C . LEU A 1 82 ? -31.120 54.093 3.992 1.00 50.25 82 LEU A C 1
ATOM 591 O O . LEU A 1 82 ? -31.102 55.196 4.542 1.00 50.25 82 LEU A O 1
ATOM 595 N N . PRO A 1 83 ? -31.970 53.832 2.985 1.00 56.53 83 PRO A N 1
ATOM 596 C CA . PRO A 1 83 ? -33.124 54.683 2.741 1.00 56.53 83 PRO A CA 1
ATOM 597 C C . PRO A 1 83 ? -34.284 54.321 3.692 1.00 56.53 83 PRO A C 1
ATOM 599 O O . PRO A 1 83 ? -34.421 53.165 4.103 1.00 56.53 83 PRO A O 1
ATOM 602 N N . PRO A 1 84 ? -35.084 55.322 4.095 1.00 59.56 84 PRO A N 1
ATOM 603 C CA . PRO A 1 84 ? -35.921 55.272 5.287 1.00 59.56 84 PRO A CA 1
ATOM 604 C C . PRO A 1 84 ? -37.155 54.377 5.149 1.00 59.56 84 PRO A C 1
ATOM 606 O O . PRO A 1 84 ? -37.734 54.208 4.079 1.00 59.56 84 PRO A O 1
ATOM 609 N N . HIS A 1 85 ? -37.577 53.858 6.301 1.00 46.19 85 HIS A N 1
ATOM 610 C CA . HIS A 1 85 ? -38.850 53.180 6.492 1.00 46.19 85 HIS A CA 1
ATOM 611 C C . HIS A 1 85 ? -40.060 54.090 6.211 1.00 46.19 85 HIS A C 1
ATOM 613 O O . HIS A 1 85 ? -40.034 55.270 6.567 1.00 46.19 85 HIS A O 1
ATOM 619 N N . ARG A 1 86 ? -41.146 53.413 5.791 1.00 42.03 86 ARG A N 1
ATOM 620 C CA . ARG A 1 86 ? -42.589 53.716 5.955 1.00 42.03 86 ARG A CA 1
ATOM 621 C C . ARG A 1 86 ? -43.311 54.500 4.853 1.00 42.03 86 ARG A C 1
ATOM 623 O O . ARG A 1 86 ? -42.664 55.230 4.107 1.00 42.03 86 ARG A O 1
ATOM 630 N N . PRO A 1 87 ? -44.661 54.409 4.793 1.00 57.81 87 PRO A N 1
ATOM 631 C CA . PRO A 1 87 ? -45.611 53.731 5.709 1.00 57.81 87 PRO A CA 1
ATOM 632 C C . PRO A 1 87 ? -45.881 52.250 5.432 1.00 57.81 87 PRO A C 1
ATOM 634 O O . PRO A 1 87 ? -46.004 51.867 4.251 1.00 57.81 87 PRO A O 1
#

pLDDT: mean 76.57, std 22.58, range [35.94, 98.19]

Foldseek 3Di:
DQDDDDPPDDPVCSVPDDDDPVVVVVVVVVVVLVVVLVVCCVVPNDPVSCCVRVDDPDDPPDDDPPPDPPPPDPPPPPPDDDDDDDD

Sequence (87 aa):
GIGRPPSGMDAIEFVLGSFTPDDLSLVSGAVDRAADAATDWVREGVRVTMNRHNGSEPPRGAPPVTVADAGGRVVGVDRQTLPPHRP